Protein AF-A0A1X7TYQ5-F1 (afdb_monomer)

Organism: Amphimedon queenslandica (NCBI:txid400682)

Radius of gyration: 19.09 Å; Cα contacts (8 Å, |Δi|>4): 69; chains: 1; bounding box: 44×30×50 Å

Mean predicted aligned error: 9.37 Å

Structure (mmCIF, N/CA/C/O backbone):
data_AF-A0A1X7TYQ5-F1
#
_entry.id   AF-A0A1X7TYQ5-F1
#
loop_
_atom_site.group_PDB
_atom_site.id
_atom_site.type_symbol
_atom_site.label_atom_id
_atom_site.label_alt_id
_atom_site.label_comp_id
_atom_site.label_asym_id
_atom_site.label_entity_id
_atom_site.label_seq_id
_atom_site.pdbx_PDB_ins_code
_atom_site.Cartn_x
_atom_site.Cartn_y
_atom_site.Cartn_z
_atom_site.occupancy
_atom_site.B_iso_or_equiv
_atom_site.auth_seq_id
_atom_site.auth_comp_id
_atom_site.auth_asym_id
_atom_site.auth_atom_id
_atom_site.pdbx_PDB_model_num
ATOM 1 N N . LEU A 1 1 ? 4.764 -5.071 10.613 1.00 81.44 1 LEU A N 1
ATOM 2 C CA . LEU A 1 1 ? 3.291 -5.110 10.730 1.00 81.44 1 LEU A CA 1
ATOM 3 C C . LEU A 1 1 ? 2.641 -5.175 9.351 1.00 81.44 1 LEU A C 1
ATOM 5 O O . LEU A 1 1 ? 1.976 -6.157 9.068 1.00 81.44 1 LEU A O 1
ATOM 9 N N . ASP A 1 2 ? 2.919 -4.213 8.472 1.00 85.38 2 ASP A N 1
ATOM 10 C CA . ASP A 1 2 ? 2.318 -4.126 7.131 1.00 85.38 2 ASP A CA 1
ATOM 11 C C . ASP A 1 2 ? 2.421 -5.398 6.272 1.00 85.38 2 ASP A C 1
ATOM 13 O O . ASP A 1 2 ? 1.431 -5.819 5.675 1.00 85.38 2 ASP A O 1
ATOM 17 N N . LYS A 1 3 ? 3.591 -6.056 6.258 1.00 87.19 3 LYS A N 1
ATOM 18 C CA . LYS A 1 3 ? 3.784 -7.343 5.563 1.00 87.19 3 LYS A CA 1
ATOM 19 C C . LYS A 1 3 ? 2.818 -8.416 6.077 1.00 87.19 3 LYS A C 1
ATOM 21 O O . LYS A 1 3 ? 2.111 -9.032 5.292 1.00 87.19 3 LYS A O 1
ATOM 26 N N . ILE A 1 4 ? 2.739 -8.575 7.399 1.00 90.19 4 ILE A N 1
ATOM 27 C CA . ILE A 1 4 ? 1.871 -9.564 8.055 1.00 90.19 4 ILE A CA 1
ATOM 28 C C . ILE A 1 4 ? 0.403 -9.279 7.726 1.00 90.19 4 ILE A C 1
ATOM 30 O O . ILE A 1 4 ? -0.321 -10.186 7.330 1.00 90.19 4 ILE A O 1
ATOM 34 N N . ILE A 1 5 ? -0.024 -8.013 7.812 1.00 91.62 5 ILE A N 1
ATOM 35 C CA . ILE A 1 5 ? -1.391 -7.617 7.441 1.00 91.62 5 ILE A CA 1
ATOM 36 C C . ILE A 1 5 ? -1.662 -7.947 5.971 1.00 91.62 5 ILE A C 1
ATOM 38 O O . ILE A 1 5 ? -2.716 -8.481 5.644 1.00 91.62 5 ILE A O 1
ATOM 42 N N . THR A 1 6 ? -0.715 -7.678 5.075 1.00 91.62 6 THR A N 1
ATOM 43 C CA . THR A 1 6 ? -0.866 -7.982 3.643 1.00 91.62 6 THR A CA 1
ATOM 44 C C . THR A 1 6 ? -1.056 -9.480 3.411 1.00 91.62 6 THR A C 1
ATOM 46 O O . THR A 1 6 ? -1.972 -9.874 2.692 1.00 91.62 6 THR A O 1
ATOM 49 N N . GLN A 1 7 ? -0.253 -10.307 4.082 1.00 91.50 7 GLN A N 1
ATOM 50 C CA . GLN A 1 7 ? -0.331 -11.765 3.998 1.00 91.50 7 GLN A CA 1
ATOM 51 C C . GLN A 1 7 ? -1.644 -12.313 4.584 1.00 91.50 7 GLN A C 1
ATOM 53 O O . GLN A 1 7 ? -2.219 -13.245 4.031 1.00 91.50 7 GLN A O 1
ATOM 58 N N . GLN A 1 8 ? -2.152 -11.719 5.668 1.00 93.50 8 GLN A N 1
ATOM 59 C CA . GLN A 1 8 ? -3.347 -12.203 6.377 1.00 93.50 8 GLN A CA 1
ATOM 60 C C . GLN A 1 8 ? -4.672 -11.610 5.877 1.00 93.50 8 GLN A C 1
ATOM 62 O O . GLN A 1 8 ? -5.727 -12.197 6.089 1.00 93.50 8 GLN A O 1
ATOM 67 N N . SER A 1 9 ? -4.647 -10.457 5.209 1.00 92.75 9 SER A N 1
ATOM 68 C CA . SER A 1 9 ? -5.855 -9.735 4.767 1.00 92.75 9 SER A CA 1
ATOM 69 C C . SER A 1 9 ? -6.563 -10.357 3.559 1.00 92.75 9 SER A C 1
ATOM 71 O O . SER A 1 9 ? -7.590 -9.840 3.119 1.00 92.75 9 SER A O 1
ATOM 73 N N . GLY A 1 10 ? -5.999 -11.416 2.969 1.00 93.75 10 GLY A N 1
ATOM 74 C CA . GLY A 1 10 ? -6.478 -11.962 1.698 1.00 93.75 10 GLY A CA 1
ATOM 75 C C . GLY A 1 10 ? -6.233 -11.020 0.514 1.00 93.75 10 GLY A C 1
ATOM 76 O O . GLY A 1 10 ? -6.896 -11.131 -0.510 1.00 93.75 10 GLY A O 1
ATOM 77 N N . PHE A 1 11 ? -5.314 -10.056 0.639 1.00 94.19 11 PHE A N 1
ATOM 78 C CA . PHE A 1 11 ? -4.926 -9.202 -0.484 1.00 94.19 11 PHE A CA 1
ATOM 79 C C . PHE A 1 11 ? -4.201 -10.005 -1.570 1.00 94.19 11 PHE A C 1
ATOM 81 O O . PHE A 1 11 ? -4.541 -9.890 -2.743 1.00 94.19 11 PHE A O 1
ATOM 88 N N . LEU A 1 12 ? -3.248 -10.858 -1.177 1.00 93.69 12 LEU A N 1
ATOM 89 C CA . LEU A 1 12 ? -2.427 -11.635 -2.112 1.00 93.69 12 LEU A CA 1
ATOM 90 C C . LEU A 1 12 ? -3.249 -12.596 -2.982 1.00 93.69 12 LEU A C 1
ATOM 92 O O . LEU A 1 12 ? -2.892 -12.827 -4.128 1.00 93.69 12 LEU A O 1
ATOM 96 N N . THR A 1 13 ? -4.381 -13.100 -2.485 1.00 94.88 13 THR A N 1
ATOM 97 C CA . THR A 1 13 ? -5.263 -14.003 -3.248 1.00 94.88 13 THR A CA 1
ATOM 98 C C . THR A 1 13 ? -6.024 -13.300 -4.372 1.00 94.88 13 THR A C 1
ATOM 100 O O . THR A 1 13 ? -6.662 -13.962 -5.184 1.00 94.88 13 THR A O 1
ATOM 103 N N . LYS A 1 14 ? -5.981 -11.964 -4.416 1.00 95.19 14 LYS A N 1
ATOM 104 C CA . LYS A 1 14 ? -6.614 -11.142 -5.455 1.00 95.19 14 LYS A CA 1
ATOM 105 C C . LYS A 1 14 ? -5.638 -10.730 -6.556 1.00 95.19 14 LYS A C 1
ATOM 107 O O . LYS A 1 14 ? -6.062 -10.068 -7.498 1.00 95.19 14 LYS A O 1
ATOM 112 N N . ILE A 1 15 ? -4.356 -11.060 -6.405 1.00 95.94 15 ILE A N 1
ATOM 113 C CA . ILE A 1 15 ? -3.307 -10.731 -7.369 1.00 95.94 15 ILE A CA 1
ATOM 114 C C . ILE A 1 15 ? -3.219 -11.860 -8.389 1.00 95.94 15 ILE A C 1
ATOM 116 O O . ILE A 1 15 ? -3.150 -13.032 -8.016 1.00 95.94 15 ILE A O 1
ATOM 120 N N . ASN A 1 16 ? -3.168 -11.497 -9.664 1.00 97.00 16 ASN A N 1
ATOM 121 C CA . ASN A 1 16 ? -2.955 -12.428 -10.758 1.00 97.00 16 ASN A CA 1
ATOM 122 C C . ASN A 1 16 ? -1.529 -12.320 -11.304 1.00 97.00 16 ASN A C 1
ATOM 124 O O . ASN A 1 16 ? -0.836 -11.312 -11.141 1.00 97.00 16 ASN A O 1
ATOM 128 N N . TYR A 1 17 ? -1.099 -13.378 -11.987 1.00 97.06 17 TYR A N 1
ATOM 129 C CA . TYR A 1 17 ? 0.160 -13.383 -12.724 1.00 97.06 17 TYR A CA 1
ATOM 130 C C . TYR A 1 17 ? 0.227 -12.194 -13.698 1.00 97.06 17 TYR A C 1
ATOM 132 O O . TYR A 1 17 ? -0.716 -11.950 -14.451 1.00 97.06 17 TYR A O 1
ATOM 140 N N . GLY A 1 18 ? 1.349 -11.470 -13.697 1.00 95.81 18 GLY A N 1
ATOM 141 C CA . GLY A 1 18 ? 1.570 -10.298 -14.549 1.00 95.81 18 GLY A CA 1
ATOM 142 C C . GLY A 1 18 ? 0.998 -8.976 -14.021 1.00 95.81 18 GLY A C 1
ATOM 143 O O . GLY A 1 18 ? 1.285 -7.931 -14.609 1.00 95.81 18 GLY A O 1
ATOM 144 N N . ASP A 1 19 ? 0.249 -8.977 -12.912 1.00 95.44 19 ASP A N 1
ATOM 145 C CA . ASP A 1 19 ? -0.271 -7.738 -12.323 1.00 95.44 19 ASP A CA 1
ATOM 146 C C . ASP A 1 19 ? 0.856 -6.798 -11.879 1.00 95.44 19 ASP A C 1
ATOM 148 O O . ASP A 1 19 ? 1.916 -7.220 -11.412 1.00 95.44 19 ASP A O 1
ATOM 152 N N . VAL A 1 20 ? 0.602 -5.490 -11.965 1.00 91.69 20 VAL A N 1
ATOM 153 C CA . VAL A 1 20 ? 1.514 -4.455 -11.469 1.00 91.69 20 VAL A CA 1
ATOM 154 C C . VAL A 1 20 ? 0.972 -3.879 -10.167 1.00 91.69 20 VAL A C 1
ATOM 156 O O . VAL A 1 20 ? -0.036 -3.173 -10.145 1.00 91.69 20 VAL A O 1
ATOM 159 N N . ILE A 1 21 ? 1.679 -4.136 -9.072 1.00 91.94 21 ILE A N 1
ATOM 160 C CA . ILE A 1 21 ? 1.307 -3.6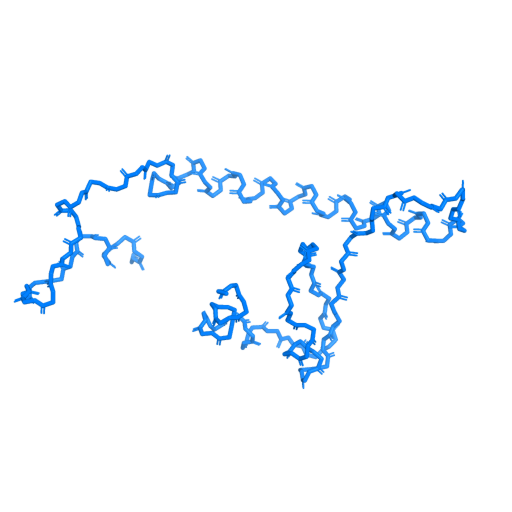97 -7.730 1.00 91.94 21 ILE A CA 1
ATOM 161 C C . ILE A 1 21 ? 2.126 -2.468 -7.354 1.00 91.94 21 ILE A C 1
ATOM 163 O O . ILE A 1 21 ? 3.354 -2.503 -7.351 1.00 91.94 21 ILE A O 1
ATOM 167 N N . MET A 1 22 ? 1.456 -1.371 -7.004 1.00 90.50 22 MET A N 1
ATOM 168 C CA . MET A 1 22 ? 2.122 -0.162 -6.523 1.00 90.50 22 MET A CA 1
ATOM 169 C C . MET A 1 22 ? 2.208 -0.169 -4.996 1.00 90.50 22 MET A C 1
ATOM 171 O O . MET A 1 22 ? 1.187 -0.318 -4.326 1.00 90.50 22 MET A O 1
ATOM 175 N N . ALA A 1 23 ? 3.395 0.074 -4.439 1.00 89.19 23 ALA A N 1
ATOM 176 C CA . ALA A 1 23 ? 3.564 0.222 -2.994 1.00 89.19 23 ALA A CA 1
ATOM 177 C C . ALA A 1 23 ? 4.398 1.450 -2.617 1.00 89.19 23 ALA A C 1
ATOM 179 O O . ALA A 1 23 ? 5.225 1.949 -3.385 1.00 89.19 23 ALA A O 1
ATOM 180 N N . ASN A 1 24 ? 4.179 1.936 -1.394 1.00 84.56 24 ASN A N 1
ATOM 181 C CA . ASN A 1 24 ? 5.007 2.985 -0.813 1.00 84.56 24 ASN A CA 1
ATOM 182 C C . ASN A 1 24 ? 6.401 2.446 -0.467 1.00 84.56 24 ASN A C 1
ATOM 184 O O . ASN A 1 24 ? 6.603 1.258 -0.212 1.00 84.56 24 ASN A O 1
ATOM 188 N N . ARG A 1 25 ? 7.381 3.349 -0.413 1.00 81.19 25 ARG A N 1
ATOM 189 C CA . ARG A 1 25 ? 8.738 3.004 0.016 1.00 81.19 25 ARG A CA 1
ATOM 190 C C . ARG A 1 25 ? 8.723 2.441 1.441 1.00 81.19 25 ARG A C 1
ATOM 192 O O . ARG A 1 25 ? 8.060 2.991 2.312 1.00 81.19 25 ARG A O 1
ATOM 199 N N . GLY A 1 26 ? 9.508 1.389 1.668 1.00 80.75 26 GLY A N 1
ATOM 200 C CA . GLY A 1 26 ? 9.596 0.707 2.965 1.00 80.75 26 GLY A CA 1
ATOM 201 C C . GLY A 1 26 ? 8.578 -0.421 3.139 1.00 80.75 26 GLY A C 1
ATOM 202 O O . GLY A 1 26 ? 8.656 -1.159 4.116 1.00 80.75 26 GLY A O 1
ATOM 203 N N . PHE A 1 27 ? 7.670 -0.602 2.177 1.00 85.25 27 PHE A N 1
ATOM 204 C CA . PHE A 1 27 ? 6.719 -1.703 2.175 1.00 85.25 27 PHE A CA 1
ATOM 205 C C . PHE A 1 27 ? 7.379 -2.976 1.622 1.00 85.25 27 PHE A C 1
ATOM 207 O O . PHE A 1 27 ? 7.561 -3.130 0.415 1.00 85.25 27 PHE A O 1
ATOM 214 N N . ASN A 1 28 ? 7.800 -3.865 2.522 1.00 85.88 28 ASN A N 1
ATOM 215 C CA . ASN A 1 28 ? 8.570 -5.059 2.176 1.00 85.88 28 ASN A CA 1
ATOM 216 C C . ASN A 1 28 ? 7.662 -6.269 1.885 1.00 85.88 28 ASN A C 1
ATOM 218 O O . ASN A 1 28 ? 7.423 -7.087 2.772 1.00 85.88 28 ASN A O 1
ATOM 222 N N . VAL A 1 29 ? 7.145 -6.354 0.657 1.00 89.00 29 VAL A N 1
ATOM 223 C CA . VAL A 1 29 ? 6.296 -7.466 0.162 1.00 89.00 29 VAL A CA 1
ATOM 224 C C . VAL A 1 29 ? 6.733 -7.968 -1.219 1.00 89.00 29 VAL A C 1
ATOM 226 O O . VAL A 1 29 ? 5.964 -8.621 -1.920 1.00 89.00 29 VAL A O 1
ATOM 229 N N . SER A 1 30 ? 7.956 -7.634 -1.644 1.00 89.56 30 SER A N 1
ATOM 230 C CA . SER A 1 30 ? 8.475 -8.016 -2.963 1.00 89.56 30 SER A CA 1
ATOM 231 C C . SER A 1 30 ? 8.411 -9.519 -3.187 1.00 89.56 30 SER A C 1
ATOM 233 O O . SER A 1 30 ? 7.970 -9.947 -4.245 1.00 89.56 30 SER A O 1
ATOM 235 N N . ASP A 1 31 ? 8.806 -10.299 -2.182 1.00 92.31 31 ASP A N 1
ATOM 236 C CA . ASP A 1 31 ? 8.927 -11.754 -2.292 1.00 92.31 31 ASP A CA 1
ATOM 237 C C . ASP A 1 31 ? 7.548 -12.410 -2.422 1.00 92.31 31 ASP A C 1
ATOM 239 O O . ASP A 1 31 ? 7.349 -13.303 -3.246 1.00 92.31 31 ASP A O 1
ATOM 243 N N . ASP A 1 32 ? 6.571 -11.911 -1.656 1.00 93.62 32 ASP A N 1
ATOM 244 C CA . ASP A 1 32 ? 5.191 -12.395 -1.694 1.00 93.62 32 ASP A CA 1
ATOM 245 C C . ASP A 1 32 ? 4.568 -12.147 -3.079 1.00 93.62 32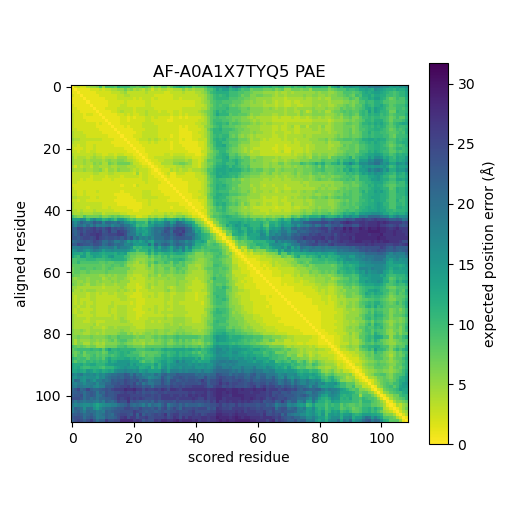 ASP A C 1
ATOM 247 O O . ASP A 1 32 ? 3.939 -13.029 -3.656 1.00 93.62 32 ASP A O 1
ATOM 251 N N . ILE A 1 33 ? 4.793 -10.956 -3.644 1.00 94.44 33 ILE A N 1
ATOM 252 C CA . ILE A 1 33 ? 4.295 -10.572 -4.974 1.00 94.44 33 ILE A CA 1
ATOM 253 C C . ILE A 1 33 ? 5.021 -11.350 -6.080 1.00 94.44 33 ILE A C 1
ATOM 255 O O . ILE A 1 33 ? 4.386 -11.829 -7.020 1.00 94.44 33 ILE A O 1
ATOM 259 N N . ALA A 1 34 ? 6.341 -11.508 -5.964 1.00 93.62 34 ALA A N 1
ATOM 260 C CA . ALA A 1 34 ? 7.153 -12.224 -6.943 1.00 93.62 34 ALA A CA 1
ATOM 261 C C . ALA A 1 34 ? 6.776 -13.709 -7.029 1.00 93.62 34 ALA A C 1
ATOM 263 O O . ALA A 1 34 ? 6.787 -14.271 -8.121 1.00 93.62 34 ALA A O 1
ATOM 264 N N . THR A 1 35 ? 6.374 -14.326 -5.912 1.00 95.12 35 THR A N 1
ATOM 265 C CA . THR A 1 35 ? 5.919 -15.729 -5.873 1.00 95.12 35 THR A CA 1
ATOM 266 C C . THR A 1 35 ? 4.672 -15.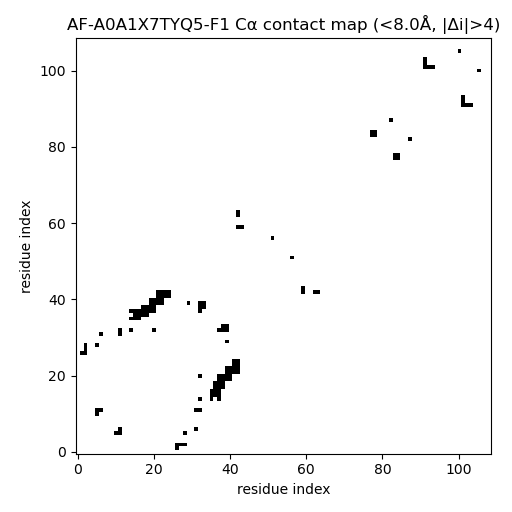961 -6.739 1.00 95.12 35 THR A C 1
ATOM 268 O O . THR A 1 35 ? 4.486 -17.049 -7.275 1.00 95.12 35 THR A O 1
ATOM 271 N N . ILE A 1 36 ? 3.843 -14.931 -6.934 1.00 96.12 36 ILE A N 1
ATOM 272 C CA . ILE A 1 36 ? 2.640 -14.967 -7.786 1.00 96.12 36 ILE A CA 1
ATOM 273 C C . ILE A 1 36 ? 2.993 -14.679 -9.262 1.00 96.12 36 ILE A C 1
ATOM 275 O O . ILE A 1 36 ? 2.184 -14.888 -10.164 1.00 96.12 36 ILE A O 1
ATOM 279 N N . GLY A 1 37 ? 4.214 -14.206 -9.534 1.00 95.00 37 GLY A N 1
ATOM 280 C CA . GLY A 1 37 ? 4.630 -13.724 -10.852 1.00 95.00 37 GLY A CA 1
ATOM 281 C C . GLY A 1 37 ? 4.092 -12.330 -11.186 1.00 95.00 37 GLY A C 1
ATOM 282 O O . GLY A 1 37 ? 3.953 -11.986 -12.357 1.00 95.00 37 GLY A O 1
ATOM 283 N N . ALA A 1 38 ? 3.768 -11.531 -10.169 1.00 96.69 38 ALA A N 1
ATOM 284 C CA . ALA A 1 38 ? 3.386 -10.131 -10.316 1.00 96.69 38 ALA A CA 1
ATOM 285 C C . ALA A 1 38 ? 4.599 -9.198 -10.122 1.00 96.69 38 ALA A C 1
ATOM 287 O O . ALA A 1 38 ? 5.658 -9.592 -9.623 1.00 96.69 38 ALA A O 1
ATOM 288 N N . HIS A 1 39 ? 4.451 -7.932 -10.507 1.00 92.38 39 HIS A N 1
ATOM 289 C CA . HIS A 1 39 ? 5.513 -6.931 -10.481 1.00 92.38 39 HIS A CA 1
ATOM 290 C C . HIS A 1 39 ? 5.236 -5.835 -9.455 1.00 92.38 39 HIS A C 1
ATOM 292 O O . HIS A 1 39 ? 4.262 -5.093 -9.555 1.00 92.38 39 HIS A O 1
ATOM 298 N N . LEU A 1 40 ? 6.142 -5.673 -8.491 1.00 90.69 40 LEU A N 1
ATOM 299 C CA . LEU A 1 40 ? 6.091 -4.572 -7.534 1.00 90.69 40 LEU A CA 1
ATOM 300 C C . LEU A 1 40 ? 6.744 -3.311 -8.117 1.00 90.69 40 LEU A C 1
ATOM 302 O O . LEU A 1 40 ? 7.929 -3.311 -8.451 1.00 90.69 40 LEU A O 1
ATOM 306 N N . VAL A 1 41 ? 6.000 -2.207 -8.163 1.00 87.56 41 VAL A N 1
ATOM 307 C CA . VAL A 1 41 ? 6.509 -0.885 -8.535 1.00 87.56 41 VAL A CA 1
ATOM 308 C C . VAL A 1 41 ? 6.456 0.055 -7.340 1.00 87.56 41 VAL A C 1
ATOM 310 O O . VAL A 1 41 ? 5.401 0.344 -6.777 1.00 87.56 41 VAL A O 1
ATOM 313 N N . ILE A 1 42 ? 7.616 0.602 -6.994 1.00 83.88 42 ILE A N 1
ATOM 314 C CA . ILE A 1 42 ? 7.742 1.674 -6.010 1.00 83.88 42 ILE A CA 1
ATOM 315 C C . ILE A 1 42 ? 7.969 2.970 -6.794 1.00 83.88 42 ILE A C 1
ATOM 317 O O . ILE A 1 42 ? 9.009 3.099 -7.447 1.00 83.88 42 ILE A O 1
ATOM 321 N N . PRO A 1 43 ? 7.024 3.931 -6.777 1.00 75.44 43 PRO A N 1
ATOM 322 C CA . PRO A 1 43 ? 7.189 5.198 -7.479 1.00 75.44 43 PRO A CA 1
ATOM 323 C C . PRO A 1 43 ? 8.492 5.891 -7.056 1.00 75.44 43 PRO A C 1
ATOM 325 O O . PRO A 1 43 ? 8.753 6.091 -5.867 1.00 75.44 43 PRO A O 1
ATOM 328 N N . GLY A 1 44 ? 9.334 6.220 -8.037 1.00 65.19 44 GLY A N 1
ATOM 329 C CA . GLY A 1 44 ? 10.657 6.786 -7.796 1.00 65.19 44 GLY A CA 1
ATOM 330 C C . GLY A 1 44 ? 10.595 8.198 -7.212 1.00 65.19 44 GLY A C 1
ATOM 331 O O . GLY A 1 44 ? 9.832 9.042 -7.674 1.00 65.19 44 GLY A O 1
ATOM 332 N N . PHE A 1 45 ? 11.452 8.472 -6.225 1.00 54.19 45 PHE A N 1
ATOM 333 C CA . PHE A 1 45 ? 11.774 9.835 -5.797 1.00 54.19 45 PHE A CA 1
ATOM 334 C C . PHE A 1 45 ? 12.984 10.357 -6.576 1.00 54.19 45 PHE A C 1
ATOM 336 O O . PHE A 1 45 ? 13.961 9.643 -6.797 1.00 54.19 45 PHE A O 1
ATOM 343 N N . THR A 1 46 ? 12.952 11.638 -6.926 1.00 54.38 46 THR A N 1
ATOM 344 C CA . THR A 1 46 ? 14.010 12.374 -7.640 1.00 54.38 46 THR A CA 1
ATOM 345 C C . THR A 1 46 ? 15.270 12.654 -6.807 1.00 54.38 46 THR A C 1
ATOM 347 O O . THR A 1 46 ? 16.197 13.297 -7.298 1.00 54.38 46 THR A O 1
ATOM 350 N N . LYS A 1 47 ? 15.363 12.189 -5.553 1.00 46.22 47 LYS A N 1
ATOM 351 C CA . LYS A 1 47 ? 16.505 12.504 -4.679 1.00 46.22 47 LYS A CA 1
ATOM 352 C C . LYS A 1 47 ? 17.767 11.744 -5.112 1.00 46.22 47 LYS A C 1
ATOM 354 O O . LYS A 1 47 ? 17.886 10.549 -4.866 1.00 46.22 47 LYS A O 1
ATOM 359 N N . GLY A 1 48 ? 18.714 12.466 -5.720 1.00 53.47 48 GLY A N 1
ATOM 360 C CA . GLY A 1 48 ? 20.102 12.023 -5.925 1.00 53.47 48 GLY A CA 1
ATOM 361 C C . GLY A 1 48 ? 20.524 11.704 -7.364 1.00 53.47 48 GLY A C 1
ATOM 362 O O . GLY A 1 48 ? 21.674 11.330 -7.570 1.00 53.47 48 GLY A O 1
ATOM 363 N N . LYS A 1 49 ? 19.653 11.862 -8.372 1.00 57.66 49 LYS A N 1
ATOM 364 C CA . LYS A 1 49 ? 20.027 11.698 -9.792 1.00 57.66 49 LYS A CA 1
ATOM 365 C C . LYS A 1 49 ? 19.947 13.040 -10.519 1.00 57.66 49 LYS A C 1
ATOM 367 O O . LYS A 1 49 ? 18.877 13.633 -10.570 1.00 57.66 49 LYS A O 1
ATOM 372 N N . LYS A 1 50 ? 21.074 13.502 -11.083 1.00 58.38 50 LYS A N 1
ATOM 373 C CA . LYS A 1 50 ? 21.170 14.783 -11.818 1.00 58.38 50 LYS A CA 1
ATOM 374 C C . LYS A 1 50 ? 20.230 14.843 -13.033 1.00 58.38 50 LYS A C 1
ATOM 376 O O . LYS A 1 50 ? 19.711 15.912 -13.317 1.00 58.38 50 LYS A O 1
ATOM 381 N N . GLN A 1 51 ? 19.985 13.714 -13.709 1.00 56.75 51 GLN A N 1
ATOM 382 C CA . GLN A 1 51 ? 19.054 13.578 -14.838 1.00 56.75 51 GLN A CA 1
ATOM 383 C C . GLN A 1 51 ? 18.573 12.120 -14.976 1.00 56.75 51 GLN A C 1
ATOM 385 O O . GLN A 1 51 ? 19.332 11.178 -14.742 1.00 56.75 51 GLN A O 1
ATOM 390 N N . PHE A 1 52 ? 17.312 11.929 -15.365 1.00 62.09 52 PHE A N 1
ATOM 391 C CA . PHE A 1 52 ? 16.778 10.645 -15.833 1.00 62.09 52 PHE A CA 1
ATOM 392 C C . PHE A 1 52 ? 16.789 10.624 -17.367 1.00 62.09 52 PHE A C 1
ATOM 394 O O . PHE A 1 52 ? 16.651 11.672 -17.994 1.00 62.09 52 PHE A O 1
ATOM 401 N N . SER A 1 53 ? 16.897 9.443 -17.985 1.00 67.12 53 SER A N 1
ATOM 402 C CA . SER A 1 53 ? 16.615 9.320 -19.421 1.00 67.12 53 SER A CA 1
ATOM 403 C C . SER A 1 53 ? 15.141 9.651 -19.691 1.00 67.12 53 SER A C 1
ATOM 405 O O . SER A 1 53 ? 14.287 9.355 -18.851 1.00 67.12 53 SER A O 1
ATOM 407 N N . GLY A 1 54 ? 14.821 10.230 -20.855 1.00 68.44 54 GLY A N 1
ATOM 408 C CA . GLY A 1 54 ? 13.453 10.669 -21.183 1.00 68.44 54 GLY A CA 1
ATOM 409 C C . GLY A 1 54 ? 12.387 9.580 -20.979 1.00 68.44 54 GLY A C 1
ATOM 410 O O . GLY A 1 54 ? 11.328 9.838 -20.417 1.00 68.44 54 GLY A O 1
ATOM 411 N N . MET A 1 55 ? 12.719 8.326 -21.299 1.00 71.75 55 MET A N 1
ATOM 412 C CA . MET A 1 55 ? 11.849 7.163 -21.079 1.00 71.75 55 MET A CA 1
ATOM 413 C C . MET A 1 55 ? 11.551 6.891 -19.591 1.00 71.75 55 MET A C 1
ATOM 415 O O . MET A 1 55 ? 10.416 6.590 -19.217 1.00 71.75 55 MET A O 1
ATOM 419 N N . LYS A 1 56 ? 12.554 7.031 -18.713 1.00 69.19 56 LYS A N 1
ATOM 420 C CA . LYS A 1 56 ? 12.374 6.868 -17.260 1.00 69.19 56 LYS A CA 1
ATOM 421 C C . LYS A 1 56 ?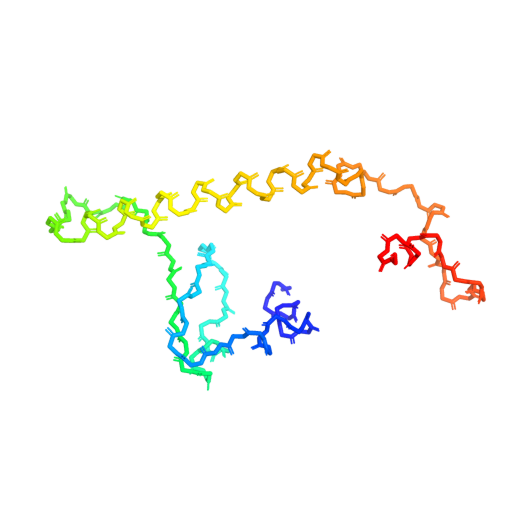 11.579 8.028 -16.658 1.00 69.19 56 LYS A C 1
ATOM 423 O O . LYS A 1 56 ? 10.814 7.801 -15.722 1.00 69.19 56 LYS A O 1
ATOM 428 N N . VAL A 1 57 ? 11.724 9.240 -17.202 1.00 73.19 57 VAL A N 1
ATOM 429 C CA . VAL A 1 57 ? 10.913 10.405 -16.805 1.00 73.19 57 VAL A CA 1
ATOM 430 C C . VAL A 1 57 ? 9.441 10.156 -17.105 1.00 73.19 57 VAL A C 1
ATOM 432 O O . VAL A 1 57 ? 8.614 10.328 -16.212 1.00 73.19 57 VAL A O 1
ATOM 435 N N . GLU A 1 58 ? 9.110 9.709 -18.317 1.00 77.62 58 GLU A N 1
ATOM 436 C CA . GLU A 1 58 ? 7.709 9.499 -18.692 1.00 77.62 58 GLU A CA 1
ATOM 437 C C . GLU A 1 58 ? 7.072 8.362 -17.887 1.00 77.62 58 GLU A C 1
ATOM 439 O O . GLU A 1 58 ? 5.989 8.535 -17.332 1.00 77.62 58 GLU A O 1
ATOM 444 N N . THR A 1 59 ? 7.789 7.251 -17.696 1.00 77.12 59 THR A N 1
ATOM 445 C CA . THR A 1 59 ? 7.319 6.141 -16.846 1.00 77.12 59 THR A CA 1
ATOM 446 C C . THR A 1 59 ? 7.060 6.616 -15.412 1.00 77.12 59 THR A C 1
ATOM 448 O O . THR A 1 59 ? 6.010 6.346 -14.829 1.00 77.12 59 THR A O 1
ATOM 451 N N . SER A 1 60 ? 7.979 7.400 -14.836 1.00 76.81 60 SER A N 1
ATOM 452 C CA . SER A 1 60 ? 7.789 7.969 -13.498 1.00 76.81 60 SER A CA 1
ATOM 453 C C . SER A 1 60 ? 6.612 8.945 -13.450 1.00 76.81 60 SER A C 1
ATOM 455 O O . SER A 1 60 ? 5.885 8.970 -12.457 1.00 76.81 60 SER A O 1
ATOM 457 N N . ARG A 1 61 ? 6.400 9.745 -14.501 1.00 80.88 61 ARG A N 1
ATOM 458 C CA . ARG A 1 61 ? 5.272 10.680 -14.607 1.00 80.88 61 ARG A CA 1
ATOM 459 C C . ARG A 1 61 ? 3.942 9.932 -14.653 1.00 80.88 61 ARG A C 1
ATOM 461 O O . ARG A 1 61 ? 3.000 10.339 -13.972 1.00 80.88 61 ARG A O 1
ATOM 468 N N . GLN A 1 62 ? 3.867 8.841 -15.410 1.00 83.81 62 GLN A N 1
ATOM 469 C CA . GLN A 1 62 ? 2.693 7.971 -15.464 1.00 83.81 62 GLN A CA 1
ATOM 470 C C . GLN A 1 62 ? 2.391 7.360 -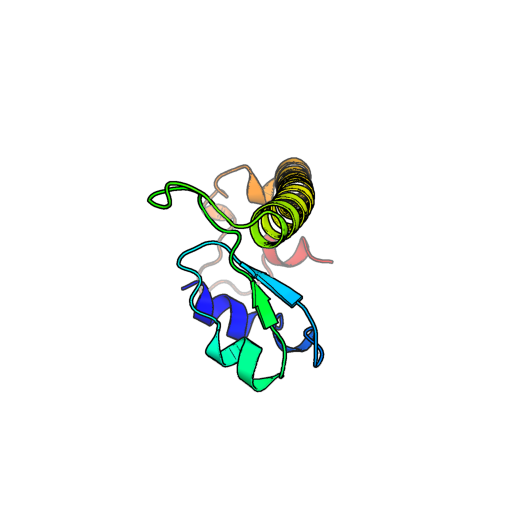14.090 1.00 83.81 62 GLN A C 1
ATOM 472 O O . GLN A 1 62 ? 1.270 7.501 -13.599 1.00 83.81 62 GLN A O 1
ATOM 477 N N . MET A 1 63 ? 3.395 6.808 -13.402 1.00 82.56 63 MET A N 1
ATOM 478 C CA . MET A 1 63 ? 3.203 6.247 -12.056 1.00 82.56 63 MET A CA 1
ATOM 479 C C . MET A 1 63 ? 2.777 7.303 -11.030 1.00 82.56 63 MET A C 1
ATOM 481 O O . MET A 1 63 ? 1.887 7.047 -10.220 1.00 82.56 63 MET A O 1
ATOM 485 N N . SER A 1 64 ? 3.330 8.517 -11.092 1.00 83.31 64 SER A N 1
ATOM 486 C CA . SER A 1 64 ? 2.897 9.630 -10.236 1.00 83.31 64 SER A CA 1
ATOM 487 C C . SER A 1 64 ? 1.442 10.032 -10.492 1.00 83.31 64 SER A C 1
ATOM 489 O O . SER A 1 64 ? 0.706 10.292 -9.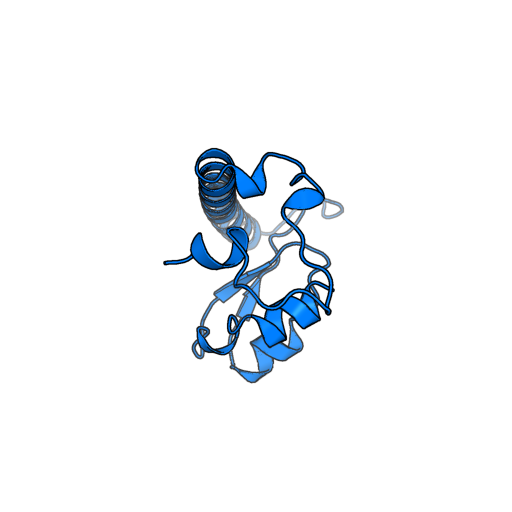541 1.00 83.31 64 SER A O 1
ATOM 491 N N . ARG A 1 65 ? 0.987 10.041 -11.754 1.00 86.50 65 ARG A N 1
ATOM 492 C CA . ARG A 1 65 ? -0.426 10.300 -12.088 1.00 86.50 65 ARG A CA 1
ATOM 493 C C . ARG A 1 65 ? -1.344 9.242 -11.481 1.00 86.50 65 ARG A C 1
ATOM 495 O O . ARG A 1 65 ? -2.362 9.602 -10.893 1.00 86.50 65 ARG A O 1
ATOM 502 N N . VAL A 1 66 ? -0.990 7.962 -11.584 1.00 88.69 66 VAL A N 1
ATOM 503 C CA . VAL A 1 66 ? -1.770 6.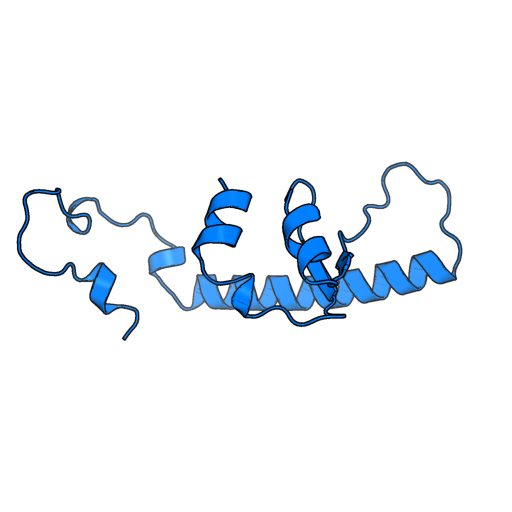869 -10.978 1.00 88.69 66 VAL A CA 1
ATOM 504 C C . VAL A 1 66 ? -1.792 7.006 -9.454 1.00 88.69 66 VAL A C 1
ATOM 506 O O . VAL A 1 66 ? -2.863 6.956 -8.850 1.00 88.69 66 VAL A O 1
ATOM 509 N N . ARG A 1 67 ? -0.644 7.301 -8.831 1.00 87.50 67 ARG A N 1
ATOM 510 C CA . ARG A 1 67 ? -0.528 7.517 -7.379 1.00 87.50 67 ARG A CA 1
ATOM 511 C C . ARG A 1 67 ? -1.480 8.602 -6.868 1.00 87.50 67 ARG A C 1
ATOM 513 O O . ARG A 1 67 ? -2.132 8.396 -5.850 1.00 87.50 67 ARG A O 1
ATOM 520 N N . ILE A 1 68 ? -1.621 9.714 -7.595 1.00 90.31 68 ILE A N 1
ATOM 521 C CA . ILE A 1 68 ? -2.566 10.788 -7.242 1.00 90.31 68 ILE A CA 1
ATOM 522 C C . ILE A 1 68 ? -4.008 10.260 -7.170 1.00 90.31 68 ILE A C 1
ATOM 524 O O . ILE A 1 68 ? -4.758 10.633 -6.268 1.00 90.31 68 ILE A O 1
ATOM 528 N N . HIS A 1 69 ? -4.414 9.393 -8.100 1.00 92.44 69 HIS A N 1
ATOM 529 C CA . HIS A 1 69 ? -5.760 8.816 -8.092 1.00 92.44 69 HIS A CA 1
ATOM 530 C C . HIS A 1 69 ? -5.958 7.879 -6.899 1.00 92.44 69 HIS A C 1
ATOM 532 O O . HIS A 1 69 ? -6.964 7.997 -6.199 1.00 92.44 69 HIS A O 1
ATOM 538 N N . VAL A 1 70 ? -4.976 7.022 -6.615 1.00 90.38 70 VAL A N 1
ATOM 539 C CA . VAL A 1 70 ? -4.999 6.123 -5.450 1.00 90.38 70 VAL A CA 1
ATOM 540 C C . VAL A 1 70 ? -5.126 6.921 -4.148 1.00 90.38 70 VAL A C 1
ATOM 542 O O . VAL A 1 70 ? -5.997 6.633 -3.328 1.00 90.38 70 VAL A O 1
ATOM 545 N N . GLU A 1 71 ? -4.332 7.980 -3.973 1.00 91.56 71 GLU A N 1
ATOM 546 C CA . GLU A 1 71 ? -4.395 8.831 -2.777 1.00 91.56 71 GLU A CA 1
ATOM 547 C C . GLU A 1 71 ? -5.737 9.557 -2.635 1.00 91.56 71 GLU A C 1
ATOM 549 O O . GLU A 1 71 ? -6.262 9.665 -1.524 1.00 91.56 71 GLU A O 1
ATOM 554 N N . ARG A 1 72 ? -6.338 10.008 -3.743 1.00 95.12 72 ARG A N 1
ATOM 555 C CA . ARG A 1 72 ? -7.687 10.594 -3.724 1.00 95.12 72 ARG A CA 1
ATOM 556 C C . ARG A 1 72 ? -8.736 9.585 -3.277 1.00 95.12 72 ARG A C 1
ATOM 558 O O . ARG A 1 72 ? -9.589 9.948 -2.471 1.00 95.12 72 ARG A O 1
ATOM 565 N N . VAL A 1 73 ? -8.688 8.347 -3.769 1.00 94.75 73 VAL A N 1
ATOM 566 C CA . VAL A 1 73 ? -9.630 7.291 -3.360 1.00 94.75 73 VAL A CA 1
ATOM 567 C C . VAL A 1 73 ? -9.460 6.967 -1.877 1.00 94.75 73 VAL A C 1
ATOM 569 O O . VAL A 1 73 ? -10.444 6.961 -1.142 1.00 94.75 73 VAL A O 1
ATOM 572 N N . ILE A 1 74 ? -8.223 6.805 -1.397 1.00 92.25 74 ILE A N 1
ATOM 573 C CA . ILE A 1 74 ? -7.941 6.602 0.035 1.00 92.25 74 ILE A CA 1
ATOM 574 C C . ILE A 1 74 ? -8.482 7.773 0.866 1.00 92.25 74 ILE A C 1
ATOM 576 O O . ILE A 1 74 ? -9.122 7.565 1.898 1.00 92.25 74 ILE A O 1
ATOM 580 N N . GLY A 1 75 ? -8.263 9.010 0.416 1.00 94.12 75 GLY A N 1
ATOM 581 C CA . GLY A 1 75 ? -8.793 10.205 1.067 1.00 94.12 75 GLY A CA 1
ATOM 582 C C . GLY A 1 75 ? -10.322 10.221 1.118 1.00 94.12 75 GLY A C 1
ATOM 583 O O . GLY A 1 75 ? -10.895 10.569 2.150 1.00 94.12 75 GLY A O 1
ATOM 584 N N . GLN A 1 76 ? -10.994 9.803 0.044 1.00 95.12 76 GLN A N 1
ATOM 585 C CA . GLN A 1 76 ? -12.453 9.674 0.011 1.00 95.12 76 GLN A CA 1
ATOM 586 C C . GLN A 1 76 ? -12.958 8.595 0.971 1.00 95.12 76 GLN A C 1
ATOM 588 O O . GLN A 1 76 ? -13.899 8.858 1.717 1.00 95.12 76 GLN A O 1
ATOM 593 N N . LEU A 1 77 ? -12.313 7.426 1.025 1.00 92.00 77 LEU A N 1
ATOM 594 C CA . LEU A 1 77 ? -12.656 6.368 1.982 1.00 92.00 77 LEU A CA 1
ATOM 595 C C . LEU A 1 77 ? -12.541 6.875 3.423 1.00 92.00 77 LEU A C 1
ATOM 597 O O . LEU A 1 77 ? -13.482 6.728 4.205 1.00 92.00 77 LEU A O 1
ATOM 601 N N . LYS A 1 78 ? -11.442 7.564 3.755 1.00 90.06 78 LYS A N 1
ATOM 602 C CA . LYS A 1 78 ? -11.272 8.189 5.073 1.00 90.06 78 LYS A CA 1
ATOM 603 C C . LYS A 1 78 ? -12.390 9.186 5.375 1.00 90.06 78 LYS A C 1
ATOM 605 O O . LYS A 1 78 ? -12.944 9.136 6.461 1.00 90.06 78 LYS A O 1
ATOM 610 N N . LYS A 1 79 ? -12.776 10.043 4.422 1.00 89.75 79 LYS A N 1
ATOM 611 C CA . LYS A 1 79 ? -13.865 11.030 4.593 1.00 89.75 79 LYS A CA 1
ATOM 612 C C . LYS A 1 79 ? -15.262 10.412 4.692 1.00 89.75 79 LYS A C 1
ATOM 614 O O . LYS A 1 79 ? -16.125 10.973 5.361 1.00 89.75 79 LYS A O 1
ATOM 619 N N . LYS A 1 80 ? -15.497 9.277 4.037 1.00 89.50 80 LYS A N 1
ATOM 620 C CA . LYS A 1 80 ? -16.799 8.600 4.037 1.00 89.50 80 LYS A CA 1
ATOM 621 C C . LYS A 1 80 ? -17.042 7.819 5.329 1.00 89.50 80 LYS A C 1
ATOM 623 O O . LYS A 1 80 ? -18.159 7.807 5.836 1.00 89.50 80 LYS A O 1
ATOM 628 N N . HIS A 1 81 ? -16.008 7.178 5.871 1.00 85.56 81 HIS A N 1
ATOM 629 C CA . HIS A 1 81 ? -16.145 6.259 6.999 1.00 85.56 81 HIS A CA 1
ATOM 630 C C . HIS A 1 81 ? -15.625 6.887 8.297 1.00 85.56 81 HIS A C 1
ATOM 632 O O . HIS A 1 81 ? -14.417 6.997 8.496 1.00 85.56 81 HIS A O 1
ATOM 638 N N . LYS A 1 82 ? -16.536 7.255 9.214 1.00 82.81 82 LYS A N 1
ATOM 639 C CA . LYS A 1 82 ? -16.195 7.887 10.509 1.00 82.81 82 LYS A CA 1
ATOM 640 C C . LYS A 1 82 ? -15.183 7.085 11.336 1.00 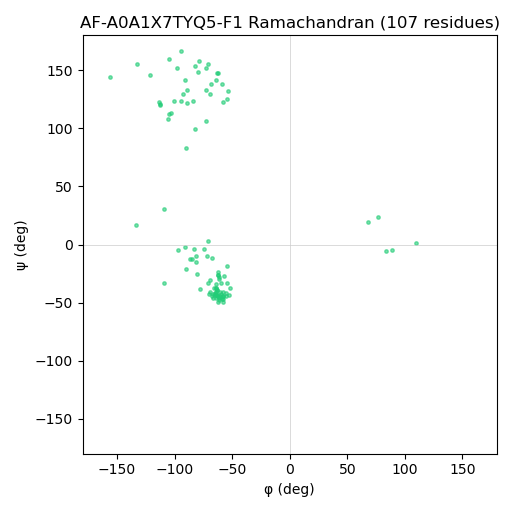82.81 82 LYS A C 1
ATOM 642 O O . LYS A 1 82 ? -14.328 7.680 11.982 1.00 82.81 82 LYS A O 1
ATOM 647 N N . ILE A 1 83 ? -15.224 5.753 11.248 1.00 83.88 83 ILE A N 1
ATOM 648 C CA . ILE A 1 83 ? -14.267 4.853 11.912 1.00 83.88 83 ILE A CA 1
ATOM 649 C C . ILE A 1 83 ? -12.802 5.133 11.533 1.00 83.88 83 ILE A C 1
ATOM 651 O O . ILE A 1 83 ? -11.907 4.883 12.329 1.00 83.88 83 ILE A O 1
ATOM 655 N N . LEU A 1 84 ? -12.549 5.691 10.344 1.00 86.25 84 LEU A N 1
ATOM 656 C CA . LEU A 1 84 ? -11.207 6.051 9.874 1.00 86.25 84 LEU A CA 1
ATOM 657 C C . LEU A 1 84 ? -10.799 7.493 10.226 1.00 86.25 84 LEU A C 1
ATOM 659 O O . LEU A 1 84 ? -9.695 7.908 9.870 1.00 86.25 84 LEU A O 1
ATOM 663 N N . GLN A 1 85 ? -11.679 8.273 10.863 1.00 84.06 85 GLN A N 1
ATOM 664 C CA . GLN A 1 85 ? -11.465 9.700 11.153 1.00 84.06 85 GLN A CA 1
ATOM 665 C C . GLN A 1 85 ? -11.232 9.981 12.631 1.00 84.06 85 GLN A C 1
ATOM 667 O O . GLN A 1 85 ? -10.516 10.920 12.967 1.00 84.06 85 GLN A O 1
ATOM 672 N N . THR A 1 86 ? -11.862 9.206 13.508 1.00 82.50 86 THR A N 1
ATOM 673 C CA . THR A 1 86 ? -11.895 9.485 14.944 1.00 82.50 86 THR A CA 1
ATOM 674 C C . THR A 1 86 ? -11.306 8.333 15.734 1.00 82.50 86 THR A C 1
ATOM 676 O O . THR A 1 86 ? -11.522 7.172 15.388 1.00 82.50 86 THR A O 1
ATOM 679 N N . THR A 1 87 ? -10.643 8.643 16.847 1.00 82.44 87 THR A N 1
ATOM 680 C CA . THR A 1 87 ? -10.320 7.635 17.859 1.00 82.44 87 THR A CA 1
ATOM 681 C C . THR A 1 87 ? -11.614 6.991 18.335 1.00 82.44 87 THR A C 1
ATOM 683 O O . THR A 1 87 ? -12.526 7.680 18.795 1.00 82.44 87 THR A O 1
ATOM 686 N N . LEU A 1 88 ? -11.708 5.672 18.200 1.00 79.44 88 LEU A N 1
ATOM 687 C CA . LEU A 1 88 ? -12.860 4.938 18.696 1.00 79.44 88 LEU A CA 1
ATOM 688 C C . LEU A 1 88 ? -12.848 4.959 20.229 1.00 79.44 88 LEU A C 1
ATOM 690 O O . LEU A 1 88 ? -11.813 4.650 20.827 1.00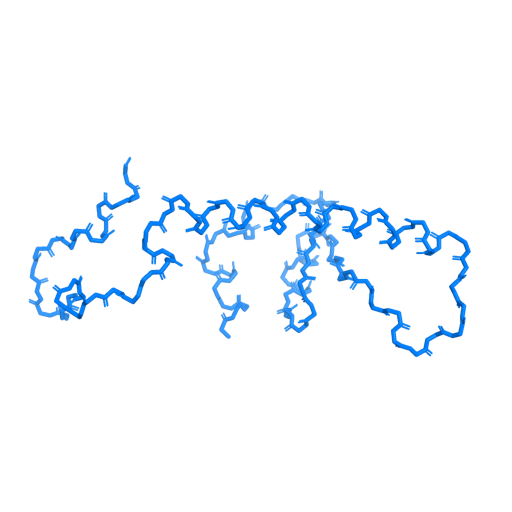 79.44 88 LEU A O 1
ATOM 694 N N . PRO A 1 89 ? -13.964 5.322 20.881 1.00 80.75 89 PRO A N 1
ATOM 695 C CA . PRO A 1 89 ? -14.031 5.285 22.330 1.00 80.75 89 PRO A CA 1
ATOM 696 C C . PRO A 1 89 ? -13.888 3.842 22.830 1.00 80.75 89 PRO A C 1
ATOM 698 O O . PRO A 1 89 ? -14.384 2.892 22.222 1.00 80.75 89 PRO A O 1
ATOM 701 N N . ILE A 1 90 ? -13.175 3.680 23.947 1.00 79.94 90 ILE A N 1
ATOM 702 C CA . ILE A 1 90 ? -12.750 2.368 24.461 1.00 79.94 90 ILE A CA 1
ATOM 703 C C . ILE A 1 90 ? -13.924 1.450 24.819 1.00 79.94 90 ILE A C 1
ATOM 705 O O . ILE A 1 90 ? -13.786 0.233 24.794 1.00 79.94 90 ILE A O 1
ATOM 709 N N . ASN A 1 91 ? -15.096 2.023 25.097 1.00 75.31 91 ASN A N 1
ATOM 710 C CA . ASN A 1 91 ? -16.329 1.284 25.360 1.00 75.31 91 ASN A CA 1
ATOM 711 C C . ASN A 1 91 ? -16.879 0.541 24.127 1.00 75.31 91 ASN A C 1
ATOM 713 O O . ASN A 1 91 ? -17.777 -0.281 24.284 1.00 75.31 91 ASN A O 1
ATOM 717 N N . LEU A 1 92 ? -16.358 0.803 22.922 1.00 73.31 92 LEU A N 1
ATOM 718 C CA . LEU A 1 92 ? -16.669 0.030 21.715 1.00 73.31 92 LEU A CA 1
ATOM 719 C C . LEU A 1 92 ? -15.768 -1.203 21.543 1.00 73.31 92 LEU A C 1
ATOM 721 O O . LEU A 1 92 ? -16.062 -2.051 20.703 1.00 73.31 92 LEU A O 1
ATOM 725 N N . ILE A 1 93 ? -14.678 -1.309 22.312 1.00 73.00 93 ILE A N 1
ATOM 726 C CA . ILE A 1 93 ? -13.736 -2.431 22.268 1.00 73.00 93 ILE A CA 1
ATOM 727 C C . ILE A 1 93 ? -14.144 -3.449 23.335 1.00 73.00 93 ILE A C 1
ATOM 729 O O . ILE A 1 93 ? -14.222 -3.121 24.520 1.00 73.00 93 ILE A O 1
ATOM 733 N N . LYS A 1 94 ? -14.385 -4.701 22.930 1.00 69.12 94 LYS A N 1
ATOM 734 C CA . LYS A 1 94 ? -14.717 -5.778 23.869 1.00 69.12 94 LYS A CA 1
ATOM 735 C C . LYS A 1 94 ? -13.496 -6.354 24.563 1.00 69.12 94 LYS A C 1
ATOM 737 O O . LYS A 1 94 ? -12.413 -6.467 23.985 1.00 69.12 94 LYS A O 1
ATOM 742 N N . ARG A 1 95 ? -13.704 -6.798 25.802 1.00 68.88 95 ARG A N 1
ATOM 743 C CA . ARG A 1 95 ? -12.762 -7.680 26.490 1.00 68.88 95 ARG A CA 1
ATOM 744 C C . ARG A 1 95 ? -13.021 -9.114 26.048 1.00 68.88 95 ARG A C 1
ATOM 746 O O . ARG A 1 95 ? -14.137 -9.486 25.704 1.00 68.88 95 ARG A O 1
ATOM 753 N N . LYS A 1 96 ? -11.985 -9.949 26.123 1.00 67.69 96 LYS A N 1
ATOM 754 C CA . LYS A 1 96 ? -12.038 -11.374 25.751 1.00 67.69 96 LYS A CA 1
ATOM 755 C C . LYS A 1 96 ? -13.143 -12.170 26.483 1.00 67.69 96 LYS A C 1
ATOM 757 O O . LYS A 1 96 ? -13.508 -13.248 26.037 1.00 67.69 96 LYS A O 1
ATOM 762 N N . SER A 1 97 ? -13.662 -11.647 27.597 1.00 72.38 97 SER A N 1
ATOM 763 C CA . SER A 1 97 ? -14.741 -12.216 28.414 1.00 72.38 97 SER A CA 1
ATOM 764 C C . SER A 1 97 ? -16.162 -11.944 27.907 1.00 72.38 97 SER A C 1
ATOM 766 O O . SER A 1 97 ? -17.104 -12.572 28.389 1.00 72.38 97 SER A O 1
ATOM 768 N N . ASP A 1 98 ? -16.348 -10.993 26.993 1.00 70.50 98 ASP A N 1
ATOM 769 C CA . ASP A 1 98 ? -17.672 -10.458 26.689 1.00 70.50 98 ASP A CA 1
ATOM 770 C C . ASP A 1 98 ? -18.359 -11.282 25.577 1.00 70.50 98 ASP A C 1
ATOM 772 O O . ASP A 1 98 ? -17.856 -11.350 24.461 1.00 70.50 98 ASP A O 1
ATOM 776 N N . LYS A 1 99 ? -19.542 -11.860 25.845 1.00 66.88 99 LYS A N 1
ATOM 777 C CA . LYS A 1 99 ? -20.184 -12.888 24.986 1.00 66.88 99 LYS A CA 1
ATOM 778 C C . LYS A 1 99 ? -20.941 -12.386 23.737 1.00 66.88 99 LYS A C 1
ATOM 780 O O . LYS A 1 99 ? -21.064 -13.135 22.778 1.00 66.88 99 LYS A O 1
ATOM 785 N N . ASP A 1 100 ? -21.432 -11.145 23.718 1.00 67.19 100 ASP A N 1
ATOM 786 C CA . ASP A 1 100 ? -22.144 -10.563 22.552 1.00 67.19 100 ASP A CA 1
ATOM 787 C C . ASP A 1 100 ? -21.233 -10.068 21.405 1.00 67.19 100 ASP A C 1
ATOM 789 O O . ASP A 1 100 ? -20.080 -9.699 21.617 1.00 67.19 100 ASP A O 1
ATOM 793 N N . ILE A 1 101 ? -21.773 -9.967 20.192 1.00 60.69 101 ILE A N 1
ATOM 794 C CA . ILE A 1 101 ? -21.075 -9.442 19.003 1.00 60.69 101 ILE A CA 1
ATOM 795 C C . ILE A 1 101 ? -20.933 -7.912 19.128 1.00 60.69 101 ILE A C 1
ATOM 797 O O . ILE A 1 101 ? -21.916 -7.245 19.467 1.00 60.69 101 ILE A O 1
ATOM 801 N N . THR A 1 102 ? -19.752 -7.327 18.869 1.00 57.59 102 THR A N 1
ATOM 802 C CA . THR A 1 102 ? -19.597 -5.863 18.973 1.00 57.59 102 THR A CA 1
ATOM 803 C C . THR A 1 102 ? -20.294 -5.135 17.830 1.00 57.59 102 THR A C 1
ATOM 805 O O . THR A 1 102 ? -20.406 -5.631 16.711 1.00 57.59 102 THR A O 1
ATOM 808 N N . THR A 1 103 ? -20.731 -3.902 18.089 1.00 59.34 103 THR A N 1
ATOM 809 C CA . THR A 1 103 ? -21.285 -3.020 17.055 1.00 59.34 103 THR A CA 1
ATOM 810 C C . THR A 1 103 ? -20.252 -2.697 15.970 1.00 59.34 103 THR A C 1
ATOM 812 O O . THR A 1 103 ? -20.652 -2.443 14.841 1.00 59.34 103 THR A O 1
ATOM 815 N N . ILE A 1 104 ? -18.944 -2.741 16.276 1.00 63.12 104 ILE A N 1
ATOM 816 C CA . ILE A 1 104 ? -17.872 -2.552 15.282 1.00 63.12 104 ILE A CA 1
ATOM 817 C C . ILE A 1 104 ? -17.883 -3.684 14.248 1.00 63.12 104 ILE A C 1
ATOM 819 O O . ILE A 1 104 ? -17.778 -3.403 13.055 1.00 63.12 104 ILE A O 1
ATOM 823 N N . ASP A 1 105 ? -18.085 -4.932 14.681 1.00 55.62 105 ASP A N 1
ATOM 824 C CA . ASP A 1 105 ? -18.133 -6.095 13.783 1.00 55.62 105 ASP A CA 1
ATOM 825 C C . ASP A 1 105 ? -19.301 -6.007 12.780 1.00 55.62 105 ASP A C 1
ATOM 827 O O . ASP A 1 105 ? -19.215 -6.525 11.670 1.00 55.62 105 ASP A O 1
ATOM 831 N N . LYS A 1 106 ? -20.381 -5.294 13.136 1.00 54.44 106 LYS A N 1
ATOM 832 C CA . LYS A 1 106 ? -21.587 -5.124 12.302 1.00 54.44 106 LYS A CA 1
ATOM 833 C C . LYS A 1 106 ? -21.487 -4.020 11.241 1.00 54.44 106 LYS A C 1
ATOM 835 O O . LYS A 1 106 ? -22.426 -3.842 10.477 1.00 54.44 106 LYS A O 1
ATOM 840 N N . ILE A 1 107 ? -20.394 -3.255 11.184 1.00 55.56 107 ILE A N 1
ATOM 841 C CA . ILE A 1 107 ? -20.246 -2.127 10.237 1.00 55.56 107 ILE A CA 1
ATOM 842 C C . ILE A 1 107 ? -19.825 -2.606 8.829 1.00 55.56 107 ILE A C 1
ATOM 844 O O . ILE A 1 107 ? -19.852 -1.828 7.877 1.00 55.56 107 ILE A O 1
ATOM 848 N N . VAL A 1 108 ? -19.459 -3.884 8.674 1.00 45.00 108 VAL A N 1
ATOM 849 C CA . VAL A 1 108 ? -19.025 -4.491 7.397 1.00 45.00 108 VAL A CA 1
ATOM 850 C C . VAL A 1 108 ? -20.080 -5.467 6.843 1.00 45.00 108 VAL A C 1
ATOM 852 O O . VAL A 1 108 ? -19.748 -6.445 6.182 1.00 45.00 108 VAL A O 1
ATOM 855 N N . THR A 1 109 ? -21.364 -5.231 7.118 1.00 37.12 109 THR A N 1
ATOM 856 C CA . THR A 1 109 ? -22.493 -5.914 6.451 1.00 37.12 109 THR A CA 1
ATOM 857 C C . THR A 1 109 ? -23.356 -4.877 5.753 1.00 37.12 109 THR A C 1
ATOM 859 O O . THR A 1 109 ? -23.722 -5.122 4.585 1.00 37.12 109 THR A O 1
#

Foldseek 3Di:
DQQVCCVPVCVLVPDAAAAEAEDEPPRPCQVSQVVRNYHYDYQDDPPPDPDDDPVVVVVSVVVVVVVVVVVVVVVVVCVVDVVNVDDDPCVQPDDPPDDDDGPVVVPVD

pLDDT: mean 80.78, std 14.07, range [37.12, 97.06]

Sequence (109 aa):
LDKIITQQSGFLTKINYGDVIMANRGFNVSDDIATIGAHLVIPGFTKGKKQFSGMKVETSRQMSRVRIHVERVIGQLKKKHKILQTTLPINLIKRKSDKDITTIDKIVT

Solvent-accessible surface area (backbone atoms only — not comparable to full-atom values): 7008 Å² total; per-residue (Å²): 108,70,51,60,49,43,70,72,68,57,55,65,81,74,62,50,68,68,39,78,45,78,47,63,88,90,67,76,47,62,68,69,40,45,76,56,51,24,44,79,44,61,77,79,74,78,82,88,60,98,74,74,58,71,70,58,46,52,54,47,51,53,47,51,56,53,48,54,52,54,52,50,52,53,51,48,51,37,72,71,36,64,80,69,69,47,87,76,61,69,90,66,58,80,59,97,85,59,89,72,85,52,75,70,74,62,74,83,117

Nearest PDB structures (foldseek):
  2c46-assembly4_C  TM=4.233E-01  e=6.712E-01  Homo sapiens
  2c46-assembly2_A  TM=4.243E-01  e=5.487E-01  Homo sapiens
  6g86-assembly1_A  TM=4.833E-01  e=8.210E-01  Saccharomyces cerevisiae
  6g85-assembly1_A  TM=4.766E-01  e=8.781E-01  Saccharomyces cerevisiae S288C
  1r6h-assembly1_A  TM=4.827E-01  e=7.047E+00  Homo sapiens

Secondary structure (DSSP, 8-state):
-HHHHHHHTT-GGG--TT-EEE--TT---HHHHHHTT-EEE-PPP-TT-S---HHHHHHHHHHHHHHHHHHHHHHHHHHH-GGGTSPPPGGGSPPTT--SPPTTGGGG-

InterPro domains:
  IPR027806 Harbinger transposase-derived nuclease domain [PF13359] (2-109)